Protein AF-A0A2R6BNN3-F1 (afdb_monomer_lite)

Organism: NCBI:txid1978159

pLDDT: mean 87.27, std 9.22, range [61.22, 96.56]

Secondary structure (DSSP, 8-state):
-HHHHTT-GGGTT---EEEEE---TT--EEEEEEEEEEEETTEEEEEEEEEEEEEHHHHT-S-HHHHHHHHHHHHHHHHHHHHTTGGGS---HHHHHHHHHHHHHHHHHHHHH--

Structure (mmCIF, N/CA/C/O backbone):
data_AF-A0A2R6BNN3-F1
#
_entry.id   AF-A0A2R6BNN3-F1
#
loop_
_atom_site.group_PDB
_atom_site.id
_atom_site.type_symbol
_atom_site.label_atom_id
_atom_site.label_alt_id
_atom_site.label_comp_id
_atom_site.label_asym_id
_atom_site.label_entity_id
_atom_site.label_seq_id
_atom_site.pdbx_PDB_ins_code
_atom_site.Cartn_x
_atom_site.Cartn_y
_atom_site.Cartn_z
_atom_site.occupancy
_atom_site.B_iso_or_equiv
_atom_site.auth_seq_id
_atom_site.auth_comp_id
_atom_site.auth_asym_id
_atom_site.auth_atom_id
_atom_site.pdbx_PDB_model_num
ATOM 1 N N . MET A 1 1 ? -9.677 -0.427 -1.868 1.00 65.56 1 MET A N 1
ATOM 2 C CA . MET A 1 1 ? -8.560 -0.800 -2.782 1.00 65.56 1 MET A CA 1
ATOM 3 C C . MET A 1 1 ? -8.724 -0.073 -4.098 1.00 65.56 1 MET A C 1
ATOM 5 O O . MET A 1 1 ? -7.797 0.614 -4.497 1.00 65.56 1 MET A O 1
ATOM 9 N N . LEU A 1 2 ? -9.897 -0.169 -4.733 1.00 72.62 2 LEU A N 1
ATOM 10 C CA . LEU A 1 2 ? -10.206 0.576 -5.956 1.00 72.62 2 LEU A CA 1
ATOM 11 C C . LEU A 1 2 ? -9.947 2.079 -5.799 1.00 72.62 2 LEU A C 1
ATOM 13 O O . LEU A 1 2 ? -9.361 2.682 -6.684 1.00 72.62 2 LEU A O 1
ATOM 17 N N . GLU A 1 3 ? -10.294 2.665 -4.653 1.00 82.12 3 GLU A N 1
ATOM 18 C CA . GLU A 1 3 ? -10.078 4.087 -4.379 1.00 82.12 3 GLU A CA 1
ATOM 19 C C . GLU A 1 3 ? -8.590 4.426 -4.272 1.00 82.12 3 GLU A C 1
ATOM 21 O O . GLU A 1 3 ? -8.145 5.378 -4.903 1.00 82.12 3 GLU A O 1
ATOM 26 N N . CYS A 1 4 ? -7.803 3.618 -3.551 1.00 84.88 4 CYS A N 1
ATOM 27 C CA . CYS A 1 4 ? -6.352 3.800 -3.459 1.00 84.88 4 CYS A CA 1
ATOM 28 C C . CYS A 1 4 ? -5.692 3.689 -4.839 1.00 84.88 4 CYS A C 1
ATOM 30 O O . CYS A 1 4 ? -4.856 4.513 -5.174 1.00 84.88 4 CYS A O 1
ATOM 32 N N . MET A 1 5 ? -6.114 2.740 -5.679 1.00 85.94 5 MET A N 1
ATOM 33 C CA . MET A 1 5 ? -5.562 2.571 -7.031 1.00 85.94 5 MET A CA 1
ATOM 34 C C . MET A 1 5 ? -5.809 3.775 -7.950 1.00 85.94 5 MET A C 1
ATOM 36 O O . MET A 1 5 ? -5.057 3.971 -8.899 1.00 85.94 5 MET A O 1
ATOM 40 N N . ARG A 1 6 ? -6.828 4.607 -7.686 1.00 88.69 6 ARG A N 1
ATOM 41 C CA . ARG A 1 6 ? -7.108 5.800 -8.508 1.00 88.69 6 ARG A CA 1
ATOM 42 C C . ARG A 1 6 ? -6.014 6.857 -8.426 1.00 88.69 6 ARG A C 1
ATOM 44 O O . ARG A 1 6 ? -5.900 7.645 -9.354 1.00 88.69 6 ARG A O 1
ATOM 51 N N . VAL A 1 7 ? -5.233 6.878 -7.347 1.00 93.25 7 VAL A N 1
ATOM 52 C CA . VAL A 1 7 ? -4.102 7.804 -7.206 1.00 93.25 7 VAL A CA 1
ATOM 53 C C . VAL A 1 7 ? -2.776 7.192 -7.656 1.00 93.25 7 VAL A C 1
ATOM 55 O O . VAL A 1 7 ? -1.755 7.835 -7.472 1.00 93.25 7 VAL A O 1
ATOM 58 N N . PHE A 1 8 ? -2.781 5.995 -8.255 1.00 93.50 8 PHE A N 1
ATOM 59 C CA . PHE A 1 8 ? -1.610 5.313 -8.824 1.00 93.50 8 PHE A CA 1
ATOM 60 C C . PHE A 1 8 ? -1.907 4.875 -10.263 1.00 93.50 8 PHE A C 1
ATOM 62 O O . PHE A 1 8 ? -2.069 3.687 -10.557 1.00 93.50 8 PHE A O 1
ATOM 69 N N . GLU A 1 9 ? -2.040 5.840 -11.172 1.00 89.31 9 GLU A N 1
ATOM 70 C CA . GLU A 1 9 ? -2.371 5.558 -12.572 1.00 89.31 9 GLU A CA 1
ATOM 71 C C . GLU A 1 9 ? -1.305 4.713 -13.276 1.00 89.31 9 GLU A C 1
ATOM 73 O O . GLU A 1 9 ? -1.639 3.884 -14.120 1.00 89.31 9 GLU A O 1
ATOM 78 N N . GLU A 1 10 ? -0.045 4.849 -12.869 1.00 89.19 10 GLU A N 1
ATOM 79 C CA . GLU A 1 10 ? 1.084 4.057 -13.351 1.00 89.19 10 GLU A CA 1
ATOM 80 C C . GLU A 1 10 ? 0.960 2.559 -13.019 1.00 89.19 10 GLU A C 1
ATOM 82 O O . GLU A 1 10 ? 1.566 1.721 -13.683 1.00 89.19 10 GLU A O 1
ATOM 87 N N . LEU A 1 11 ? 0.146 2.206 -12.017 1.00 90.19 11 LEU A N 1
ATOM 88 C CA . LEU A 1 11 ? -0.142 0.821 -11.631 1.00 90.19 11 LEU A CA 1
ATOM 89 C C . LEU A 1 11 ? -1.427 0.284 -12.280 1.00 90.19 11 LEU A C 1
ATOM 91 O O . LEU A 1 11 ? -1.863 -0.832 -11.977 1.00 90.19 11 LEU A O 1
ATOM 95 N N . ARG A 1 12 ? -2.073 1.058 -13.160 1.00 87.19 12 ARG A N 1
ATOM 96 C CA . ARG A 1 12 ? -3.323 0.654 -13.811 1.00 87.19 12 ARG A CA 1
ATOM 97 C C . ARG A 1 12 ? -3.108 -0.607 -14.651 1.00 87.19 12 ARG A C 1
ATOM 99 O O . ARG A 1 12 ? -2.210 -0.684 -15.479 1.00 87.19 12 ARG A O 1
ATOM 106 N N . GLY A 1 13 ? -3.976 -1.598 -14.448 1.00 83.31 13 GLY A N 1
ATOM 107 C CA . GLY A 1 13 ? -3.902 -2.892 -15.135 1.00 83.31 13 GLY A CA 1
ATOM 108 C C . GLY A 1 13 ? -2.937 -3.896 -14.496 1.00 83.31 13 GLY A C 1
ATOM 109 O O . GLY A 1 13 ? -2.931 -5.055 -14.908 1.00 83.31 13 GLY A O 1
ATOM 110 N N . LEU A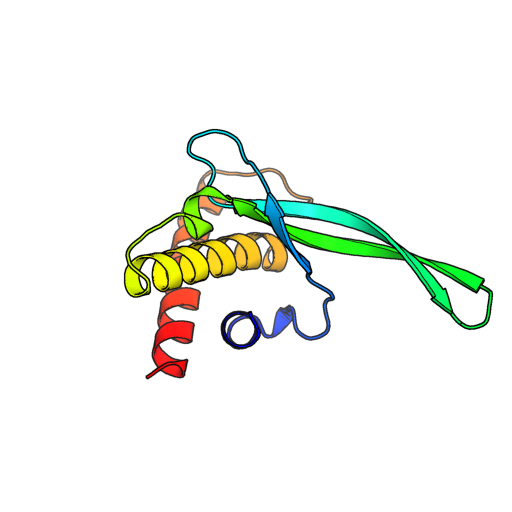 1 14 ? -2.173 -3.502 -13.470 1.00 86.19 14 LEU A N 1
ATOM 111 C CA . LEU A 1 14 ? -1.361 -4.436 -12.697 1.00 86.19 14 LEU A CA 1
ATOM 112 C C . LEU A 1 14 ? -2.243 -5.255 -11.748 1.00 86.19 14 LEU A C 1
ATOM 114 O O . LEU A 1 14 ? -3.050 -4.714 -10.990 1.00 86.19 14 LEU A O 1
ATOM 118 N N . GLU A 1 15 ? -2.063 -6.575 -11.748 1.00 87.31 15 GLU A N 1
ATOM 119 C CA . GLU A 1 15 ? -2.758 -7.457 -10.812 1.00 87.31 15 GLU A CA 1
ATOM 120 C C . GLU A 1 15 ? -2.063 -7.428 -9.441 1.00 87.31 15 GLU A C 1
ATOM 122 O O . GLU A 1 15 ? -1.128 -8.187 -9.180 1.00 87.31 15 GLU A O 1
ATOM 127 N N . ILE A 1 16 ? -2.522 -6.536 -8.559 1.00 90.12 16 ILE A N 1
ATOM 128 C CA . ILE A 1 16 ? -2.049 -6.423 -7.173 1.00 90.12 16 ILE A CA 1
ATOM 129 C C . ILE A 1 16 ? -3.057 -7.096 -6.245 1.00 90.12 16 ILE A C 1
ATOM 131 O O . ILE A 1 16 ? -4.234 -6.732 -6.206 1.00 90.12 16 ILE A O 1
ATOM 135 N N . ARG A 1 17 ? -2.596 -8.066 -5.453 1.00 91.06 17 ARG A N 1
ATOM 136 C CA . ARG A 1 17 ? -3.450 -8.765 -4.482 1.00 91.06 17 ARG A CA 1
ATOM 137 C C . ARG A 1 17 ? -3.259 -8.198 -3.088 1.00 91.06 17 ARG A C 1
ATOM 139 O O . ARG A 1 17 ? -2.136 -7.933 -2.685 1.00 91.06 17 ARG A O 1
ATOM 146 N N . VAL A 1 18 ? -4.343 -8.102 -2.326 1.00 93.12 18 VAL A N 1
ATOM 147 C CA . VAL A 1 18 ? -4.311 -7.686 -0.919 1.00 93.12 18 VAL A CA 1
ATOM 148 C C . VAL A 1 18 ? -4.862 -8.812 -0.058 1.00 93.12 18 VAL A C 1
ATOM 150 O O . VAL A 1 18 ? -5.919 -9.367 -0.364 1.00 93.12 18 VAL A O 1
ATOM 153 N N . CYS A 1 19 ? -4.166 -9.171 1.015 1.00 94.19 19 CYS A N 1
ATOM 154 C CA . CYS A 1 19 ? -4.674 -10.131 1.990 1.00 94.19 19 CYS A CA 1
ATOM 155 C C . CYS A 1 19 ? -4.242 -9.782 3.414 1.00 94.19 19 CYS A C 1
ATOM 157 O O . CYS A 1 19 ? -3.269 -9.065 3.619 1.00 94.19 19 CYS A O 1
ATOM 159 N N . TYR A 1 20 ? -4.965 -10.311 4.403 1.00 94.62 20 TYR A N 1
ATOM 160 C CA . TYR A 1 20 ? -4.569 -10.197 5.805 1.00 94.62 20 TYR A CA 1
ATOM 161 C C . TYR A 1 20 ? -3.653 -11.354 6.214 1.00 94.62 20 TYR A C 1
ATOM 163 O O . TYR A 1 20 ? -3.935 -12.515 5.893 1.00 94.62 20 TYR A O 1
ATOM 171 N N . LYS A 1 21 ? -2.580 -11.049 6.950 1.00 94.88 21 LYS A N 1
ATOM 172 C CA . LYS A 1 21 ? -1.622 -12.025 7.489 1.00 94.88 21 LYS A CA 1
ATOM 173 C C . LYS A 1 21 ? -1.155 -11.640 8.900 1.00 94.88 21 LYS A C 1
ATOM 175 O O . LYS A 1 21 ? -1.076 -10.450 9.198 1.00 94.88 21 LYS A O 1
ATOM 180 N N . PRO A 1 22 ? -0.817 -12.614 9.764 1.00 95.25 22 PRO A N 1
ATOM 181 C CA . PRO A 1 22 ? -0.047 -12.339 10.972 1.00 95.25 22 PRO A CA 1
ATOM 182 C C . PRO A 1 22 ? 1.350 -11.860 10.560 1.00 95.25 22 PRO A C 1
ATOM 184 O O . PRO A 1 22 ? 2.084 -12.602 9.904 1.00 95.25 22 PRO A O 1
ATOM 187 N N . LEU A 1 23 ? 1.687 -10.613 10.886 1.00 94.12 23 LEU A N 1
ATOM 188 C CA . LEU A 1 23 ? 2.999 -10.017 10.622 1.00 94.12 23 LEU A CA 1
ATOM 189 C C . LEU A 1 23 ? 3.800 -9.898 11.923 1.00 94.12 23 LEU A C 1
ATOM 191 O O . LEU A 1 23 ? 3.263 -10.109 13.011 1.00 94.12 23 LEU A O 1
ATOM 195 N N . ARG A 1 24 ? 5.093 -9.575 11.803 1.00 94.25 24 ARG A N 1
ATOM 196 C CA . ARG A 1 24 ? 5.937 -9.277 12.968 1.00 94.25 24 ARG A CA 1
ATOM 197 C C . ARG A 1 24 ? 5.364 -8.087 13.736 1.00 94.25 24 ARG A C 1
ATOM 199 O O . ARG A 1 24 ? 4.728 -7.213 13.147 1.00 94.25 24 ARG A O 1
ATOM 206 N N . GLU A 1 25 ? 5.614 -8.053 15.038 1.00 90.69 25 GLU A N 1
ATOM 207 C CA . GLU A 1 25 ? 5.222 -6.927 15.880 1.00 90.69 25 GLU A CA 1
ATOM 208 C C . GLU A 1 25 ? 5.756 -5.602 15.309 1.00 90.69 25 GLU A C 1
ATOM 210 O O . GLU A 1 25 ? 6.862 -5.544 14.772 1.00 90.69 25 GLU A O 1
ATOM 215 N N . GLY A 1 26 ? 4.925 -4.558 15.342 1.00 89.81 26 GLY A N 1
ATOM 216 C CA . GLY A 1 26 ? 5.226 -3.253 14.743 1.00 89.81 26 GLY A CA 1
ATOM 217 C C . GLY A 1 26 ? 5.055 -3.168 13.219 1.00 89.81 26 GLY A C 1
ATOM 218 O O . GLY A 1 26 ? 4.965 -2.064 12.689 1.00 89.81 26 GLY A O 1
ATOM 219 N N . VAL A 1 27 ? 4.937 -4.289 12.499 1.00 94.06 27 VAL A N 1
ATOM 220 C CA . VAL A 1 27 ? 4.747 -4.286 11.040 1.00 94.06 27 VAL A CA 1
ATOM 221 C C . VAL A 1 27 ? 3.258 -4.233 10.696 1.00 94.06 27 VAL A C 1
ATOM 223 O O . VAL A 1 27 ? 2.493 -5.153 10.992 1.00 94.06 27 VAL A O 1
ATOM 226 N N . LEU A 1 28 ? 2.844 -3.149 10.038 1.00 95.00 28 LEU A N 1
ATOM 227 C CA . LEU A 1 28 ? 1.450 -2.916 9.643 1.00 95.00 28 LEU A CA 1
ATOM 228 C C . LEU A 1 28 ? 1.117 -3.461 8.248 1.00 95.00 28 LEU A C 1
ATOM 230 O O . LEU A 1 28 ? -0.010 -3.904 8.011 1.00 95.00 28 LEU A O 1
ATOM 234 N N . GLY A 1 29 ? 2.099 -3.467 7.352 1.00 95.06 29 GLY A N 1
ATOM 235 C CA . GLY A 1 29 ? 2.002 -3.981 5.995 1.00 95.06 29 GLY A CA 1
ATOM 236 C C . GLY A 1 29 ? 3.361 -4.454 5.489 1.00 95.06 29 GLY A C 1
ATOM 237 O O . GLY A 1 29 ? 4.395 -4.148 6.081 1.00 95.06 29 GLY A O 1
ATOM 238 N N . GLN A 1 30 ? 3.340 -5.271 4.441 1.00 93.94 30 GLN A N 1
ATOM 239 C CA . GLN A 1 30 ? 4.520 -5.571 3.637 1.00 93.94 30 GLN A CA 1
ATOM 240 C C . GLN A 1 30 ? 4.110 -5.961 2.219 1.00 93.94 30 GLN A C 1
ATOM 242 O O . GLN A 1 30 ? 3.122 -6.676 2.019 1.00 93.94 30 GLN A O 1
ATOM 247 N N . THR A 1 31 ? 4.924 -5.593 1.238 1.00 92.94 31 THR A N 1
ATOM 248 C CA . THR A 1 31 ? 4.765 -6.056 -0.140 1.00 92.94 31 THR A CA 1
ATOM 249 C C . THR A 1 31 ? 5.724 -7.199 -0.461 1.00 92.94 31 THR A C 1
ATOM 251 O O . THR A 1 31 ? 6.902 -7.183 -0.105 1.00 92.94 31 THR A O 1
ATOM 254 N N . ARG A 1 32 ? 5.224 -8.213 -1.174 1.00 90.50 32 ARG A N 1
ATOM 255 C CA . ARG A 1 32 ? 6.007 -9.334 -1.715 1.00 90.50 32 ARG A CA 1
ATOM 256 C C . ARG A 1 32 ? 5.666 -9.571 -3.179 1.00 90.50 32 ARG A C 1
ATOM 258 O O . ARG A 1 32 ? 4.571 -9.249 -3.620 1.00 90.50 32 ARG A O 1
ATOM 265 N N . VAL A 1 33 ? 6.559 -10.219 -3.919 1.00 89.69 33 VAL A N 1
ATOM 266 C CA . VAL A 1 33 ? 6.256 -10.739 -5.260 1.00 89.69 33 VAL A CA 1
ATOM 267 C C . VAL A 1 33 ? 5.943 -12.229 -5.146 1.00 89.69 33 VAL A C 1
ATOM 269 O O . VAL A 1 33 ? 6.720 -12.978 -4.554 1.00 89.69 33 VAL A O 1
ATOM 272 N N . LYS A 1 34 ? 4.809 -12.683 -5.694 1.00 88.62 34 LYS A N 1
ATOM 273 C CA . LYS A 1 34 ? 4.450 -14.112 -5.723 1.00 88.62 34 LYS A CA 1
ATOM 274 C C . LYS A 1 34 ? 4.308 -14.620 -7.151 1.00 88.62 34 LYS A C 1
ATOM 276 O O . LYS A 1 34 ? 3.683 -13.976 -7.990 1.00 88.62 34 LYS A O 1
ATOM 281 N N . LYS A 1 35 ? 4.859 -15.812 -7.400 1.00 86.94 35 LYS A N 1
ATOM 282 C CA . LYS A 1 35 ? 4.662 -16.559 -8.644 1.00 86.94 35 LYS A CA 1
ATOM 283 C C . LYS A 1 35 ? 3.242 -17.113 -8.675 1.00 86.94 35 LYS A C 1
ATOM 285 O O . LYS A 1 35 ? 2.849 -17.878 -7.797 1.00 86.94 35 LYS A O 1
ATOM 290 N N . GLN A 1 36 ? 2.498 -16.747 -9.699 1.00 79.44 36 GLN A N 1
ATOM 291 C CA . GLN A 1 36 ? 1.186 -17.270 -10.019 1.00 79.44 36 GLN A CA 1
ATOM 292 C C . GLN A 1 36 ? 1.258 -18.177 -11.245 1.00 79.44 36 GLN A C 1
ATOM 294 O O . GLN A 1 36 ? 2.086 -17.987 -12.139 1.00 79.44 36 GLN A O 1
ATOM 299 N N . VAL A 1 37 ? 0.370 -19.168 -11.278 1.00 82.44 37 VAL A N 1
ATOM 300 C CA . VAL A 1 37 ? 0.182 -20.055 -12.425 1.00 82.44 37 VAL A CA 1
ATOM 301 C C . VAL A 1 37 ? -1.204 -19.786 -12.988 1.00 82.44 37 VAL A C 1
ATOM 303 O O . VAL A 1 37 ? -2.204 -20.118 -12.358 1.00 82.44 37 VAL A O 1
ATOM 306 N N . LEU A 1 38 ? -1.261 -19.188 -14.172 1.00 78.44 38 LEU A N 1
ATOM 307 C CA . LEU A 1 38 ? -2.500 -18.966 -14.905 1.00 78.44 38 LEU A CA 1
ATOM 308 C C . LEU A 1 38 ? -2.682 -20.095 -15.919 1.00 78.44 38 LEU A C 1
ATOM 310 O O . LEU A 1 38 ? -1.759 -20.417 -16.665 1.00 78.44 38 LEU A O 1
ATOM 314 N N . SER A 1 39 ? -3.866 -20.701 -15.960 1.00 77.75 39 SER A N 1
ATOM 315 C CA . SER A 1 39 ? -4.229 -21.649 -17.016 1.00 77.75 39 SER A CA 1
ATOM 316 C C . SER A 1 39 ? -5.002 -20.903 -18.097 1.00 77.75 39 SER A C 1
ATOM 318 O O . SER A 1 39 ? -6.100 -20.416 -17.848 1.00 77.75 39 SER A O 1
ATOM 320 N N . VAL A 1 40 ? -4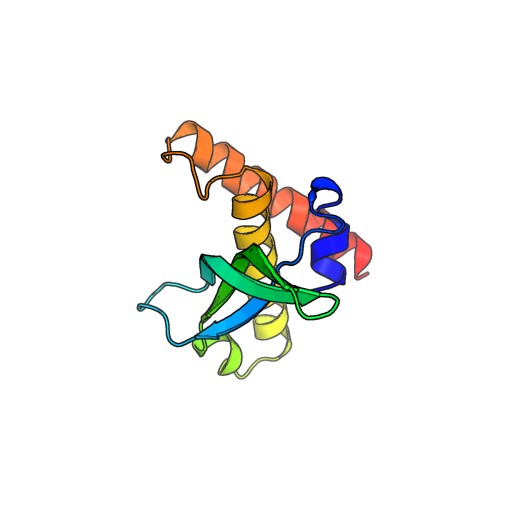.429 -20.788 -19.296 1.00 76.31 40 VAL A N 1
ATOM 321 C CA . VAL A 1 40 ? -5.068 -20.133 -20.444 1.00 76.31 40 VAL A CA 1
ATOM 322 C C . VAL A 1 40 ? -5.105 -21.129 -21.596 1.00 76.31 40 VAL A C 1
ATOM 324 O O . VAL A 1 40 ? -4.059 -21.534 -22.102 1.00 76.31 40 VAL A O 1
ATOM 327 N N . ARG A 1 41 ? -6.313 -21.538 -22.011 1.00 81.56 41 ARG A N 1
ATOM 328 C CA . ARG A 1 41 ? -6.540 -22.515 -23.100 1.00 81.56 41 ARG A CA 1
ATOM 329 C C . ARG A 1 41 ? -5.742 -23.821 -22.920 1.00 81.56 41 ARG A C 1
ATOM 331 O O . ARG A 1 41 ? -5.098 -24.297 -23.849 1.00 81.56 41 ARG A O 1
ATOM 338 N N . GLY A 1 42 ? -5.716 -24.355 -21.698 1.00 81.81 42 GLY A N 1
ATOM 339 C CA . GLY A 1 42 ? -4.996 -25.593 -21.369 1.00 81.81 42 GLY A CA 1
ATOM 340 C C . GLY A 1 42 ? -3.472 -25.454 -21.249 1.00 81.81 42 GLY A C 1
ATOM 341 O O . GLY A 1 42 ? -2.808 -26.410 -20.858 1.00 81.81 42 GLY A O 1
ATOM 342 N N . LYS A 1 43 ? -2.898 -24.272 -21.519 1.00 81.88 43 LYS A N 1
ATOM 343 C CA . LYS A 1 43 ? -1.472 -23.987 -21.310 1.00 81.88 43 LYS A CA 1
ATOM 344 C C . LYS A 1 43 ? -1.267 -23.234 -19.997 1.00 81.88 43 LYS A C 1
ATOM 346 O O . LYS A 1 43 ? -1.964 -22.262 -19.711 1.00 81.88 43 LYS A O 1
ATOM 351 N N . ARG A 1 44 ? -0.276 -23.661 -19.209 1.00 85.31 44 ARG A N 1
ATOM 352 C CA . ARG A 1 44 ? 0.143 -22.962 -17.986 1.00 85.31 44 ARG A CA 1
ATOM 353 C C . ARG A 1 44 ? 1.064 -21.796 -18.351 1.00 85.31 44 ARG A C 1
ATOM 355 O O . ARG A 1 44 ? 2.076 -21.996 -19.017 1.00 85.31 44 ARG A O 1
ATOM 362 N N . ARG A 1 45 ? 0.729 -20.590 -17.899 1.00 82.12 45 ARG A N 1
ATOM 363 C CA . ARG A 1 45 ? 1.592 -19.403 -17.922 1.00 82.12 45 ARG A CA 1
ATOM 364 C C . ARG A 1 45 ? 1.985 -19.038 -16.501 1.00 82.12 45 ARG A C 1
ATOM 366 O O . ARG A 1 45 ? 1.171 -19.128 -15.587 1.00 82.12 45 ARG A O 1
ATOM 373 N N . PHE A 1 46 ? 3.228 -18.614 -16.329 1.00 83.31 46 PHE A N 1
ATOM 374 C CA . PHE A 1 46 ? 3.719 -18.109 -15.056 1.00 83.31 46 PHE A CA 1
ATOM 375 C C . PHE A 1 46 ? 3.704 -16.587 -15.084 1.00 83.31 46 PHE A C 1
ATOM 377 O O . PHE A 1 46 ? 4.234 -15.991 -16.018 1.00 83.31 46 PHE A O 1
ATOM 384 N N . VAL A 1 47 ? 3.103 -15.975 -14.071 1.00 81.56 47 VAL A N 1
ATOM 385 C CA . VAL A 1 47 ? 3.067 -14.519 -13.903 1.00 81.56 47 VAL A CA 1
ATOM 386 C C . VAL A 1 47 ? 3.557 -14.198 -12.502 1.00 81.56 47 VAL A C 1
ATOM 388 O O . VAL A 1 47 ? 3.248 -14.921 -11.562 1.00 81.56 47 VAL A O 1
ATOM 391 N N . TRP A 1 48 ? 4.355 -13.150 -12.354 1.00 83.62 48 TRP A N 1
ATOM 392 C CA . TRP A 1 48 ? 4.777 -12.664 -11.046 1.00 83.62 48 TRP A CA 1
ATOM 393 C C . TRP A 1 48 ? 3.930 -11.451 -10.693 1.00 83.62 48 TRP A C 1
ATOM 395 O O . TRP A 1 48 ? 3.909 -10.481 -11.445 1.00 83.62 48 TRP A O 1
ATOM 405 N N . SER A 1 49 ? 3.226 -11.522 -9.567 1.00 87.81 49 SER A N 1
ATOM 406 C CA . SER A 1 49 ? 2.282 -10.483 -9.153 1.00 87.81 49 SER A CA 1
ATOM 407 C C . SER A 1 49 ? 2.664 -9.935 -7.779 1.00 87.81 49 SER A C 1
ATOM 409 O O . SER A 1 49 ? 2.980 -10.731 -6.881 1.00 87.81 49 SER A O 1
ATOM 411 N N . PRO A 1 50 ? 2.611 -8.609 -7.571 1.00 91.38 50 PRO A N 1
ATOM 412 C CA . PRO A 1 50 ? 2.729 -8.027 -6.244 1.00 91.38 50 PRO A CA 1
ATOM 413 C C . PRO A 1 50 ? 1.578 -8.470 -5.333 1.00 91.38 50 PRO A C 1
ATOM 415 O O . PRO A 1 50 ? 0.414 -8.552 -5.736 1.00 91.38 50 PRO A O 1
ATOM 418 N N . VAL A 1 51 ? 1.910 -8.748 -4.078 1.00 93.12 51 VAL A N 1
ATOM 419 C CA . VAL A 1 51 ? 0.971 -9.075 -3.009 1.00 93.12 51 VAL A CA 1
ATOM 420 C C . VAL A 1 51 ? 1.268 -8.179 -1.819 1.00 93.12 51 VAL A C 1
ATOM 422 O O . VAL A 1 51 ? 2.366 -8.231 -1.270 1.00 93.12 51 VAL A O 1
ATOM 425 N N . ILE A 1 52 ? 0.271 -7.402 -1.417 1.00 95.38 52 ILE A N 1
ATOM 426 C CA . ILE A 1 52 ? 0.270 -6.592 -0.206 1.00 95.38 52 ILE A CA 1
ATOM 427 C C . ILE A 1 52 ? -0.318 -7.443 0.921 1.00 95.38 52 ILE A C 1
ATOM 429 O O . ILE A 1 52 ? -1.485 -7.846 0.888 1.00 95.38 52 ILE A O 1
ATOM 433 N N . GLU A 1 53 ? 0.502 -7.740 1.917 1.00 95.88 53 GLU A N 1
ATOM 434 C CA . GLU A 1 53 ? 0.101 -8.449 3.125 1.00 95.88 53 GLU A CA 1
ATOM 435 C C . GLU A 1 53 ? -0.121 -7.417 4.231 1.00 95.88 53 GLU A C 1
ATOM 437 O O . GLU A 1 53 ? 0.812 -6.752 4.664 1.00 95.88 53 GLU A O 1
ATOM 442 N N . VAL A 1 54 ? -1.370 -7.269 4.666 1.00 96.56 54 VAL A N 1
ATOM 443 C CA . VAL A 1 54 ? -1.793 -6.329 5.710 1.00 96.56 54 VAL A CA 1
ATOM 444 C C . VAL A 1 54 ? -1.865 -7.062 7.045 1.00 96.56 54 VAL A C 1
ATOM 446 O O . VAL A 1 54 ? -2.389 -8.177 7.119 1.00 96.56 54 VAL A O 1
ATOM 449 N N . SER A 1 55 ? -1.381 -6.442 8.119 1.00 96.56 55 SER A N 1
ATOM 450 C CA . SER A 1 55 ? -1.411 -7.063 9.441 1.00 96.56 55 SER A CA 1
ATOM 451 C C . SER A 1 55 ? -2.839 -7.337 9.916 1.00 96.56 55 SER A C 1
ATOM 453 O O . SER A 1 55 ? -3.726 -6.479 9.842 1.00 96.56 55 SER A O 1
ATOM 455 N N . THR A 1 56 ? -3.077 -8.534 10.455 1.00 95.31 56 THR A N 1
ATOM 456 C CA . THR A 1 56 ? -4.364 -8.899 11.070 1.00 95.31 56 THR A CA 1
ATOM 457 C C . THR A 1 56 ? -4.721 -8.015 12.264 1.00 95.31 56 THR A C 1
ATOM 459 O O . THR A 1 56 ? -5.904 -7.877 12.567 1.00 95.31 56 THR A O 1
ATOM 462 N N . THR A 1 57 ? -3.744 -7.363 12.903 1.00 93.31 57 THR A N 1
ATOM 463 C CA . THR A 1 57 ? -3.978 -6.420 14.011 1.00 93.31 57 THR A CA 1
ATOM 464 C C . THR A 1 57 ? -4.865 -5.248 13.601 1.00 93.31 57 THR A C 1
ATOM 466 O O . THR A 1 57 ? -5.738 -4.848 14.366 1.00 93.31 57 THR A O 1
ATOM 469 N N . ILE A 1 58 ? -4.743 -4.772 12.359 1.00 92.62 58 ILE A N 1
ATOM 470 C CA . ILE A 1 58 ? -5.571 -3.685 11.818 1.00 92.62 58 ILE A CA 1
ATOM 471 C C . ILE A 1 58 ? -7.040 -4.107 11.757 1.00 92.62 58 ILE A C 1
ATOM 473 O O . ILE A 1 58 ? -7.933 -3.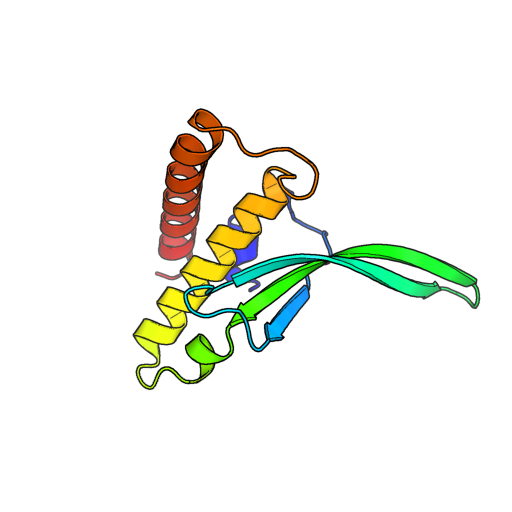323 12.073 1.00 92.62 58 ILE A O 1
ATOM 477 N N . ARG A 1 59 ? -7.315 -5.368 11.403 1.00 88.44 59 ARG A N 1
ATOM 478 C CA . ARG A 1 59 ? -8.685 -5.901 11.363 1.00 88.44 59 ARG A CA 1
ATOM 479 C C . ARG A 1 59 ? -9.324 -5.942 12.756 1.00 88.44 59 ARG A C 1
ATOM 481 O O . ARG A 1 59 ? -10.535 -5.755 12.858 1.00 88.44 59 ARG A O 1
ATOM 488 N N . MET A 1 60 ? -8.512 -6.158 13.791 1.00 89.56 60 MET A N 1
ATOM 489 C CA . MET A 1 60 ? -8.943 -6.251 15.190 1.00 89.56 60 MET A CA 1
ATOM 490 C C . MET A 1 60 ? -9.162 -4.887 15.861 1.00 89.56 60 MET A C 1
ATOM 492 O O . MET A 1 60 ? -9.622 -4.841 16.998 1.00 89.56 60 MET A O 1
ATOM 496 N N . LEU A 1 61 ? -8.871 -3.774 15.180 1.00 90.31 61 LEU A N 1
ATOM 497 C CA . LEU A 1 61 ? -9.154 -2.441 15.710 1.00 90.31 61 LEU A CA 1
ATOM 498 C C . LEU A 1 61 ? -10.667 -2.235 15.883 1.00 90.31 61 LEU A C 1
ATOM 500 O O . LEU A 1 61 ? -11.438 -2.399 14.932 1.00 90.31 61 LEU A O 1
ATOM 504 N N . GLY A 1 62 ? -11.068 -1.852 17.099 1.00 88.44 62 GLY A N 1
ATOM 505 C CA . GLY A 1 62 ? -12.471 -1.652 17.473 1.00 88.44 62 GLY A CA 1
ATOM 506 C C . GLY A 1 62 ? -13.110 -0.402 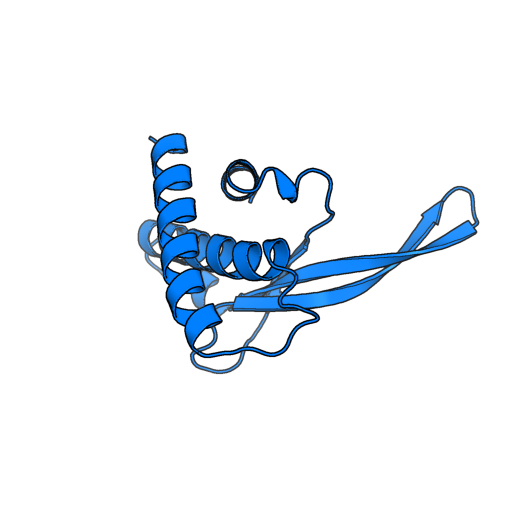16.865 1.00 88.44 62 GLY A C 1
ATOM 507 O O . GLY A 1 62 ? -14.296 -0.424 16.556 1.00 88.44 62 GLY A O 1
ATOM 508 N N . ASP A 1 63 ? -12.333 0.660 16.633 1.00 94.75 63 ASP A N 1
ATOM 509 C CA . ASP A 1 63 ? -12.809 1.891 15.991 1.00 94.75 63 ASP A CA 1
ATOM 510 C C . ASP A 1 63 ? -12.836 1.737 14.455 1.00 94.75 63 ASP A C 1
ATOM 512 O O . ASP A 1 63 ? -11.773 1.631 13.827 1.00 94.75 63 ASP A O 1
ATOM 516 N N . PRO A 1 64 ? -14.023 1.765 13.811 1.00 92.25 64 PRO A N 1
ATOM 517 C CA . PRO A 1 64 ? -14.140 1.609 12.366 1.00 92.25 64 PRO A CA 1
ATOM 518 C C . PRO A 1 64 ? -13.472 2.721 11.553 1.00 92.25 64 PRO A C 1
ATOM 520 O O . PRO A 1 64 ? -12.966 2.430 10.467 1.00 92.25 64 PRO A O 1
ATOM 523 N N . ARG A 1 65 ? -13.470 3.968 12.045 1.00 91.12 65 ARG A N 1
ATOM 524 C CA . ARG A 1 65 ? -12.877 5.112 11.335 1.00 91.12 65 ARG A CA 1
ATOM 525 C C . ARG A 1 65 ? -11.364 5.011 11.371 1.00 91.12 65 ARG A C 1
ATOM 527 O O . ARG A 1 65 ? -10.739 4.914 10.320 1.00 91.12 65 ARG A O 1
ATOM 534 N N . ARG A 1 66 ? -10.793 4.869 12.568 1.00 91.38 66 ARG A N 1
ATOM 535 C CA . ARG A 1 66 ? -9.347 4.678 12.739 1.00 91.38 66 ARG A CA 1
ATOM 536 C C . ARG A 1 66 ? -8.831 3.460 11.972 1.00 91.38 66 ARG A C 1
ATOM 538 O O . ARG A 1 66 ? -7.768 3.521 11.362 1.00 91.38 66 ARG A O 1
ATOM 545 N N . ARG A 1 67 ? -9.591 2.360 11.960 1.00 93.94 67 ARG A N 1
ATOM 546 C CA . ARG A 1 67 ? -9.268 1.168 11.164 1.00 93.94 67 ARG A CA 1
ATOM 547 C C . ARG A 1 67 ? -9.226 1.466 9.667 1.00 93.94 67 ARG A C 1
ATOM 549 O O . ARG A 1 67 ? -8.311 1.000 8.992 1.00 93.94 67 ARG A O 1
ATOM 556 N N . ARG A 1 68 ? -10.211 2.205 9.145 1.00 91.44 68 ARG A N 1
ATOM 557 C CA . ARG A 1 68 ? -10.259 2.607 7.733 1.00 91.44 68 ARG A CA 1
ATOM 558 C C . ARG A 1 68 ? -9.067 3.490 7.379 1.00 91.44 68 ARG A C 1
ATOM 560 O O . ARG A 1 68 ? -8.393 3.199 6.396 1.00 91.44 68 ARG A O 1
ATOM 567 N N . ASP A 1 69 ? -8.800 4.515 8.181 1.00 92.00 69 ASP A N 1
ATOM 568 C CA . ASP A 1 69 ? -7.727 5.478 7.922 1.00 92.00 69 ASP A CA 1
ATOM 569 C C . ASP A 1 69 ? -6.356 4.797 7.950 1.00 92.00 69 ASP A C 1
ATOM 571 O O . ASP A 1 69 ? -5.545 4.988 7.045 1.00 92.00 69 ASP A O 1
ATOM 575 N N . LEU A 1 70 ? -6.131 3.914 8.929 1.00 94.38 70 LEU A N 1
ATOM 576 C CA . LEU A 1 70 ? -4.899 3.138 9.014 1.00 94.38 70 LEU A CA 1
ATOM 577 C C . LEU A 1 70 ? -4.746 2.174 7.834 1.00 94.38 70 LEU A C 1
ATOM 579 O O . LEU A 1 70 ? -3.662 2.056 7.272 1.00 94.38 70 LEU A O 1
ATOM 583 N N . LEU A 1 71 ? -5.826 1.499 7.430 1.00 94.19 71 LEU A N 1
ATOM 584 C CA . LEU A 1 71 ? -5.796 0.624 6.260 1.00 94.19 71 LEU A CA 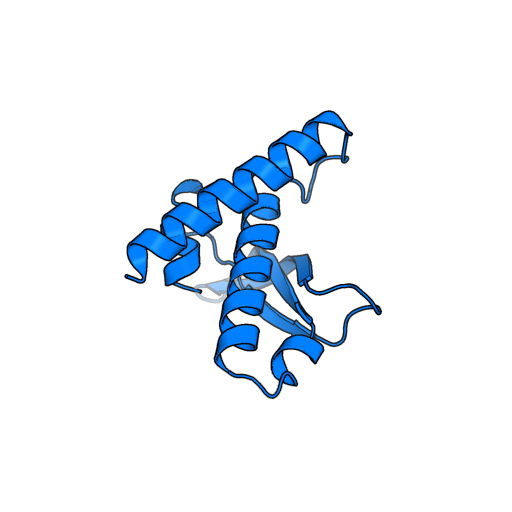1
ATOM 585 C C . LEU A 1 71 ? -5.471 1.412 4.986 1.00 94.19 71 LEU A C 1
ATOM 587 O O . LEU A 1 71 ? -4.691 0.938 4.166 1.00 94.19 71 LEU A O 1
ATOM 591 N N . MET A 1 72 ? -6.042 2.605 4.818 1.00 94.06 72 MET A N 1
ATOM 592 C CA . MET A 1 72 ? -5.732 3.471 3.681 1.00 94.06 72 MET A CA 1
ATOM 593 C C . MET A 1 72 ? -4.269 3.909 3.688 1.00 94.06 72 MET A C 1
ATOM 595 O O . MET A 1 72 ? -3.627 3.822 2.645 1.00 94.06 72 MET A O 1
ATOM 599 N N . TYR A 1 73 ? -3.740 4.319 4.845 1.00 95.00 73 TYR A N 1
ATOM 600 C CA . TYR A 1 73 ? -2.321 4.642 5.005 1.00 95.00 73 TYR A CA 1
ATOM 601 C C . TYR A 1 73 ? -1.435 3.471 4.570 1.00 95.00 73 TYR A C 1
ATOM 603 O O . TYR A 1 73 ? -0.603 3.635 3.683 1.00 95.00 73 TYR A O 1
ATOM 611 N N . VAL A 1 74 ? -1.674 2.274 5.119 1.00 95.62 74 VAL A N 1
ATOM 612 C CA . VAL A 1 74 ? -0.890 1.073 4.794 1.00 95.62 74 VAL A CA 1
ATOM 613 C C . VAL A 1 74 ? -0.974 0.739 3.308 1.00 95.62 74 VAL A C 1
ATOM 615 O O . VAL A 1 74 ? 0.045 0.479 2.684 1.00 95.62 74 VAL A O 1
ATOM 618 N N . LEU A 1 75 ? -2.165 0.774 2.707 1.00 95.56 75 LEU A N 1
ATOM 619 C CA . LEU A 1 75 ? -2.302 0.482 1.280 1.00 95.56 75 LEU A CA 1
ATOM 620 C C . LEU A 1 75 ? -1.552 1.491 0.409 1.00 95.56 75 LEU A C 1
ATOM 622 O O . LEU A 1 75 ? -0.887 1.077 -0.532 1.00 95.56 75 LEU A O 1
ATOM 626 N N . VAL A 1 76 ? -1.639 2.789 0.706 1.00 95.94 76 VAL A N 1
ATOM 627 C CA . VAL A 1 76 ? -0.905 3.807 -0.059 1.00 95.94 76 VAL A CA 1
ATOM 628 C C . VAL A 1 76 ? 0.602 3.633 0.114 1.00 95.94 76 VAL A C 1
ATOM 630 O O . VAL A 1 76 ? 1.314 3.628 -0.884 1.00 95.94 76 VAL A O 1
ATOM 633 N N . HIS A 1 77 ? 1.073 3.412 1.342 1.00 95.12 77 HIS A N 1
ATOM 634 C CA . HIS A 1 77 ? 2.484 3.163 1.646 1.00 95.12 77 HIS A CA 1
ATOM 635 C C . HIS A 1 77 ? 3.047 1.999 0.811 1.00 95.12 77 HIS A C 1
ATOM 637 O O . HIS A 1 77 ? 4.058 2.129 0.121 1.00 95.12 77 HIS A O 1
ATOM 643 N N . GLU A 1 78 ? 2.342 0.869 0.796 1.00 94.75 78 GLU A N 1
ATOM 644 C CA . GLU A 1 78 ? 2.751 -0.313 0.035 1.00 94.75 78 GLU A CA 1
ATOM 645 C C . GLU A 1 78 ? 2.630 -0.114 -1.487 1.00 94.75 78 GLU A C 1
ATOM 647 O O . GLU A 1 78 ? 3.443 -0.631 -2.253 1.00 94.75 78 GLU A O 1
ATOM 652 N N . LEU A 1 79 ? 1.664 0.679 -1.957 1.00 94.44 79 LEU A N 1
ATOM 653 C CA . LEU A 1 79 ? 1.547 1.021 -3.377 1.00 94.44 79 LEU A CA 1
ATOM 654 C C . LEU A 1 79 ? 2.687 1.928 -3.859 1.00 94.44 79 LEU A C 1
ATOM 656 O O . LEU A 1 79 ? 3.155 1.720 -4.976 1.00 94.44 79 LEU A O 1
ATOM 660 N N . VAL A 1 80 ? 3.201 2.847 -3.029 1.00 94.06 80 VAL A N 1
ATOM 661 C CA . VAL A 1 80 ? 4.417 3.624 -3.358 1.00 94.06 80 VAL A CA 1
ATOM 662 C C . VAL A 1 80 ? 5.633 2.700 -3.492 1.00 94.06 80 VAL A C 1
ATOM 664 O O . VAL A 1 80 ? 6.442 2.849 -4.409 1.00 94.06 80 VAL A O 1
ATOM 667 N N . HIS A 1 81 ? 5.756 1.680 -2.634 1.00 91.12 81 HIS A N 1
ATOM 668 C CA . HIS A 1 81 ? 6.807 0.669 -2.797 1.00 91.12 81 HIS A CA 1
ATOM 669 C C . HIS A 1 81 ? 6.726 -0.045 -4.152 1.00 91.12 81 HIS A C 1
ATOM 671 O O . HIS A 1 81 ? 7.760 -0.311 -4.778 1.00 91.12 81 HIS A O 1
ATOM 677 N N . ILE A 1 82 ? 5.512 -0.357 -4.607 1.00 90.88 82 ILE A N 1
ATOM 678 C CA . ILE A 1 82 ? 5.280 -1.008 -5.898 1.00 90.88 82 ILE A CA 1
ATOM 679 C C . ILE A 1 82 ? 5.569 -0.041 -7.054 1.00 90.88 82 ILE A C 1
ATOM 681 O O . ILE A 1 82 ? 6.304 -0.425 -7.964 1.00 90.88 82 ILE A O 1
ATOM 685 N N . SER A 1 83 ? 5.052 1.194 -7.018 1.00 90.88 83 SER A N 1
ATOM 686 C CA . SER A 1 83 ? 5.215 2.183 -8.099 1.00 90.88 83 SER A CA 1
ATOM 687 C C . SER A 1 83 ? 6.682 2.494 -8.376 1.00 90.88 83 SER A C 1
ATOM 689 O O . SER A 1 83 ? 7.117 2.494 -9.527 1.00 90.88 83 SER A O 1
ATOM 691 N N . ARG A 1 84 ? 7.490 2.631 -7.324 1.00 86.38 84 ARG A N 1
ATOM 692 C CA . ARG A 1 84 ? 8.928 2.889 -7.452 1.00 86.38 84 ARG A CA 1
ATOM 693 C C . ARG A 1 84 ? 9.772 1.644 -7.737 1.00 86.38 84 ARG A C 1
ATOM 695 O O . ARG A 1 84 ? 10.999 1.721 -7.789 1.00 86.38 84 ARG A O 1
ATOM 702 N N . SER A 1 85 ? 9.151 0.475 -7.904 1.00 79.06 85 SER A N 1
ATOM 703 C CA . SER A 1 85 ? 9.857 -0.802 -8.079 1.00 79.06 85 SER A CA 1
ATOM 704 C C . SER A 1 85 ? 10.862 -1.105 -6.951 1.00 79.06 85 SER A C 1
ATOM 706 O O . SER A 1 85 ? 11.869 -1.784 -7.173 1.00 79.06 85 SER A O 1
ATOM 708 N N . HIS A 1 86 ? 10.585 -0.651 -5.717 1.00 70.62 86 HIS A N 1
ATOM 709 C CA . HIS A 1 86 ? 11.448 -0.889 -4.544 1.00 70.62 86 HIS A CA 1
ATOM 710 C C . HIS A 1 86 ? 11.588 -2.375 -4.203 1.00 70.62 86 HIS A C 1
ATOM 712 O O . HIS A 1 86 ? 12.495 -2.761 -3.477 1.00 70.62 86 HIS A O 1
ATOM 718 N N . LEU A 1 87 ? 10.731 -3.226 -4.765 1.00 63.19 87 LEU A N 1
ATOM 719 C CA . LEU A 1 87 ? 10.825 -4.681 -4.649 1.00 63.19 87 LEU A CA 1
ATOM 720 C C . LEU A 1 87 ? 12.155 -5.238 -5.177 1.00 63.19 87 LEU A C 1
ATOM 722 O O . LEU A 1 87 ? 12.571 -6.307 -4.742 1.00 63.19 87 LEU A O 1
ATOM 726 N N . ASN A 1 88 ? 12.815 -4.511 -6.085 1.00 61.94 88 ASN A N 1
ATOM 727 C CA . ASN A 1 88 ? 14.024 -4.961 -6.773 1.00 61.94 88 ASN A CA 1
ATOM 728 C C . ASN A 1 88 ? 15.234 -4.033 -6.562 1.00 61.94 88 ASN A C 1
ATOM 730 O O . ASN A 1 88 ? 16.267 -4.251 -7.192 1.00 61.94 88 ASN A O 1
ATOM 734 N N . ARG A 1 89 ? 15.124 -2.981 -5.734 1.00 63.81 89 ARG A N 1
ATOM 735 C CA . ARG A 1 89 ? 16.192 -1.983 -5.540 1.00 63.81 89 ARG A CA 1
ATOM 736 C C . ARG A 1 89 ? 16.580 -1.841 -4.060 1.00 63.81 89 ARG A C 1
ATOM 738 O O . ARG A 1 89 ? 15.686 -1.846 -3.214 1.00 63.81 89 ARG A O 1
ATOM 745 N N . PRO A 1 90 ? 17.880 -1.700 -3.732 1.00 66.88 90 PRO A N 1
ATOM 746 C CA . PRO A 1 90 ? 18.323 -1.413 -2.368 1.00 66.88 90 PRO A CA 1
ATOM 747 C C . PRO A 1 90 ? 17.769 -0.069 -1.874 1.00 66.88 90 PRO A C 1
ATOM 749 O O . PRO A 1 90 ? 17.607 0.856 -2.668 1.00 66.88 90 PRO A O 1
ATOM 752 N N . ARG A 1 91 ? 17.500 0.047 -0.569 1.00 66.75 91 ARG A N 1
ATOM 753 C CA . ARG A 1 91 ? 17.095 1.314 0.064 1.00 66.75 91 ARG A CA 1
ATOM 754 C C . ARG A 1 91 ? 18.319 2.218 0.267 1.00 66.75 91 ARG A C 1
ATOM 756 O O . ARG A 1 91 ? 19.372 1.724 0.666 1.00 66.75 91 ARG A O 1
ATOM 763 N N . SER A 1 92 ? 18.171 3.520 0.030 1.00 67.06 92 SER A N 1
ATOM 764 C CA . SER A 1 92 ? 19.132 4.567 0.416 1.00 67.06 92 SER A CA 1
ATOM 765 C C . SER A 1 92 ? 18.430 5.639 1.263 1.00 67.06 92 SER A C 1
ATOM 767 O O . SER A 1 92 ? 17.206 5.669 1.323 1.00 67.06 92 SER A O 1
ATOM 769 N N . LYS A 1 93 ? 19.184 6.511 1.943 1.00 62.53 93 LYS A N 1
ATOM 770 C CA . LYS A 1 93 ? 18.611 7.519 2.854 1.00 62.53 93 LYS A CA 1
ATOM 771 C C . LYS A 1 93 ? 17.784 8.591 2.128 1.00 62.53 93 LYS A C 1
ATOM 773 O O . LYS A 1 93 ? 16.663 8.862 2.525 1.00 62.53 93 LYS A O 1
ATOM 778 N N . GLU A 1 94 ? 18.302 9.149 1.034 1.00 61.22 94 GLU A N 1
ATOM 779 C CA . GLU A 1 94 ? 17.579 10.130 0.195 1.00 61.22 94 GLU A CA 1
ATOM 780 C C . GLU A 1 94 ? 16.265 9.547 -0.347 1.00 61.22 94 GLU A C 1
ATOM 782 O O . GLU A 1 94 ? 15.227 10.198 -0.395 1.00 61.22 94 GLU A O 1
ATOM 787 N N . HIS A 1 95 ? 16.295 8.256 -0.669 1.00 67.19 95 HIS A N 1
ATOM 788 C CA . HIS A 1 95 ? 15.144 7.502 -1.139 1.00 67.19 95 HIS A CA 1
ATOM 789 C C . HIS A 1 95 ? 14.054 7.353 -0.067 1.00 67.19 95 HIS A C 1
ATOM 791 O O . HIS A 1 95 ? 12.895 7.184 -0.439 1.00 67.19 95 HIS A O 1
ATOM 797 N N . GLU A 1 96 ? 14.387 7.421 1.227 1.00 71.00 96 GLU A N 1
ATOM 798 C CA . GLU A 1 96 ? 13.420 7.371 2.336 1.00 71.00 96 GLU A CA 1
ATOM 799 C C . GLU A 1 96 ? 12.728 8.726 2.581 1.00 71.00 96 GLU A C 1
ATOM 801 O O . GLU A 1 96 ? 11.507 8.751 2.750 1.00 71.00 96 GLU A O 1
ATOM 806 N N . ASP A 1 97 ? 13.453 9.847 2.506 1.00 72.12 97 ASP A N 1
ATOM 807 C CA . ASP A 1 97 ? 12.875 11.192 2.688 1.00 72.12 97 ASP A CA 1
ATOM 808 C C . ASP A 1 97 ? 11.890 11.546 1.553 1.00 72.12 97 ASP A C 1
ATOM 810 O O . ASP A 1 97 ? 10.768 12.018 1.786 1.00 72.12 97 ASP A O 1
ATOM 814 N N . ASP A 1 98 ? 12.262 11.221 0.311 1.00 82.38 98 ASP A N 1
ATOM 815 C CA . ASP A 1 98 ? 11.376 11.368 -0.846 1.00 82.38 98 ASP A CA 1
ATOM 816 C C . ASP A 1 98 ? 10.185 10.406 -0.781 1.00 82.38 98 ASP A C 1
ATOM 818 O O . ASP A 1 98 ? 9.128 10.667 -1.361 1.00 82.38 98 ASP A O 1
ATOM 822 N N . PHE A 1 99 ? 10.345 9.253 -0.128 1.00 88.56 99 PHE A N 1
ATOM 823 C CA . PHE A 1 99 ? 9.302 8.234 -0.041 1.00 88.56 99 PHE A CA 1
ATOM 824 C C . PHE A 1 99 ? 8.149 8.675 0.857 1.00 88.56 99 PHE A C 1
ATOM 826 O O . PHE A 1 99 ? 7.001 8.644 0.413 1.00 88.56 99 PHE A O 1
ATOM 833 N N . GLU A 1 100 ? 8.427 9.137 2.077 1.00 89.44 100 GLU A N 1
ATOM 834 C CA . GLU A 1 100 ? 7.364 9.590 2.986 1.00 89.44 100 GLU A CA 1
ATOM 835 C C . GLU A 1 100 ? 6.617 10.807 2.422 1.00 89.44 100 GLU A C 1
ATOM 837 O O . GLU A 1 100 ? 5.390 10.897 2.527 1.00 89.44 100 GLU A O 1
ATOM 842 N N . SER A 1 101 ? 7.332 11.704 1.736 1.00 90.88 101 SER A N 1
ATOM 843 C CA . SER A 1 101 ? 6.727 12.844 1.042 1.00 90.88 101 SER A CA 1
ATOM 844 C C . SER A 1 101 ? 5.718 12.398 -0.024 1.00 90.88 101 SER A C 1
ATOM 846 O O . SER A 1 101 ? 4.587 12.894 -0.047 1.00 90.88 101 SER A O 1
ATOM 848 N N . GLU A 1 102 ? 6.073 11.408 -0.853 1.00 93.75 102 GLU A N 1
ATOM 849 C CA . GLU A 1 102 ? 5.156 10.855 -1.857 1.00 93.75 102 GLU A CA 1
ATOM 850 C C . GLU A 1 102 ? 3.967 10.130 -1.210 1.00 93.75 102 GLU A C 1
ATOM 852 O O . GLU A 1 102 ? 2.828 10.308 -1.645 1.00 93.75 102 GLU A O 1
ATOM 857 N N . VAL A 1 103 ? 4.183 9.352 -0.143 1.00 94.88 103 VAL A N 1
ATOM 858 C CA . VAL A 1 103 ? 3.087 8.688 0.587 1.00 94.88 103 VAL A CA 1
ATOM 859 C C . VAL A 1 103 ? 2.058 9.716 1.063 1.00 94.88 103 VAL A C 1
ATOM 861 O O . VAL A 1 103 ? 0.853 9.538 0.849 1.00 94.88 103 VAL A O 1
ATOM 864 N N . ILE A 1 104 ? 2.517 10.819 1.660 1.00 94.50 104 ILE A N 1
ATOM 865 C CA . ILE A 1 104 ? 1.653 11.908 2.130 1.00 94.50 104 ILE A CA 1
ATOM 866 C C . ILE A 1 104 ? 0.913 12.568 0.960 1.00 94.50 104 ILE A C 1
ATOM 868 O O . ILE A 1 104 ? -0.287 12.841 1.069 1.00 94.50 104 ILE A O 1
ATOM 872 N N . GLU A 1 105 ? 1.590 12.820 -0.160 1.00 95.81 105 GLU A N 1
ATOM 873 C CA . GLU A 1 105 ? 0.978 13.411 -1.351 1.00 95.81 105 GLU A CA 1
ATOM 874 C C . GLU A 1 105 ? -0.147 12.527 -1.910 1.00 95.81 105 GLU A C 1
ATOM 876 O O . GLU A 1 105 ? -1.282 12.993 -2.086 1.00 95.81 105 GLU A O 1
ATOM 881 N N . ARG A 1 106 ? 0.125 11.231 -2.105 1.00 95.88 106 ARG A N 1
ATOM 882 C CA . ARG A 1 106 ? -0.855 10.254 -2.604 1.00 95.88 106 ARG A CA 1
ATOM 883 C C . ARG A 1 106 ? -2.030 10.098 -1.635 1.00 95.88 106 ARG A C 1
ATOM 885 O O . ARG A 1 106 ? -3.180 10.028 -2.073 1.00 95.88 106 ARG A O 1
ATOM 892 N N . LEU A 1 107 ? -1.784 10.123 -0.321 1.00 95.12 107 LEU A N 1
ATOM 893 C CA . LEU A 1 107 ? -2.845 10.113 0.695 1.00 95.12 107 LEU A CA 1
ATOM 894 C C . LEU A 1 107 ? -3.735 11.354 0.626 1.00 95.12 107 LEU A C 1
ATOM 896 O O . LEU A 1 107 ? -4.959 11.227 0.664 1.00 95.12 107 LEU A O 1
ATOM 900 N N . ARG A 1 108 ? -3.150 12.549 0.489 1.00 94.88 108 ARG A N 1
ATOM 901 C CA . ARG A 1 108 ? -3.913 13.799 0.336 1.00 94.88 108 ARG A CA 1
ATOM 902 C C . ARG A 1 108 ? -4.768 13.775 -0.927 1.00 94.88 108 ARG A C 1
ATOM 904 O O . ARG A 1 108 ? -5.924 14.193 -0.884 1.00 94.88 108 ARG A O 1
ATOM 911 N N . ALA A 1 109 ? -4.230 13.277 -2.039 1.00 94.62 109 ALA A N 1
ATOM 912 C CA . ALA A 1 109 ? -4.987 13.104 -3.277 1.00 94.62 109 ALA A CA 1
ATOM 913 C C . ALA A 1 109 ? -6.168 12.140 -3.081 1.00 94.62 109 ALA A C 1
ATOM 915 O O . ALA A 1 109 ? -7.296 12.456 -3.458 1.00 94.62 109 ALA A O 1
ATOM 916 N N . LEU A 1 110 ? -5.942 11.011 -2.405 1.00 94.06 110 LEU A N 1
ATOM 917 C CA . LEU A 1 110 ? -6.985 10.032 -2.107 1.00 94.06 110 LEU A CA 1
ATOM 918 C C . LEU A 1 110 ? -8.085 10.623 -1.216 1.00 94.06 110 LEU A C 1
ATOM 920 O O . LEU A 1 110 ? -9.267 10.424 -1.476 1.00 94.06 110 LEU A O 1
ATOM 924 N N . GLN A 1 111 ? -7.713 11.390 -0.191 1.00 91.00 111 GLN A N 1
ATOM 925 C CA . GLN A 1 111 ? -8.671 12.066 0.685 1.00 91.00 111 GLN A CA 1
ATOM 926 C C . GLN A 1 111 ? -9.544 13.072 -0.072 1.00 91.00 111 GLN A C 1
ATOM 928 O O . GLN A 1 111 ? -10.724 13.189 0.243 1.00 91.00 111 GLN A O 1
ATOM 933 N N . LYS A 1 112 ? -9.004 13.774 -1.078 1.00 91.88 112 LYS A N 1
ATOM 934 C CA . LYS A 1 112 ? -9.792 14.677 -1.936 1.00 91.88 112 LYS A CA 1
ATOM 935 C C . LYS A 1 112 ? -10.844 13.931 -2.763 1.00 91.88 112 LYS A C 1
ATOM 937 O O . LYS A 1 112 ? -11.897 14.497 -3.005 1.00 91.88 112 LYS A O 1
ATOM 942 N N . LEU A 1 113 ? -10.578 12.686 -3.169 1.00 89.31 113 LEU A N 1
ATOM 943 C CA . LEU A 1 113 ? -11.520 11.856 -3.939 1.00 89.31 113 LEU A CA 1
ATOM 944 C C . LEU A 1 113 ? -12.649 11.248 -3.096 1.00 89.31 113 LEU A C 1
ATOM 946 O O . LEU A 1 113 ? -13.630 10.767 -3.655 1.00 89.31 113 LEU A O 1
ATOM 950 N N . LEU A 1 114 ? -12.461 11.176 -1.778 1.00 84.44 114 LEU A N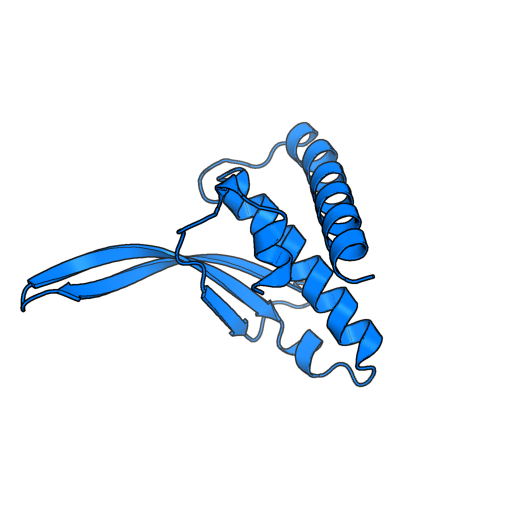 1
ATOM 951 C CA . LEU A 1 114 ? -13.401 10.561 -0.837 1.00 84.44 114 LEU A CA 1
ATOM 952 C C . LEU A 1 114 ? -14.301 11.581 -0.125 1.00 84.44 114 LEU A C 1
ATOM 954 O O . LEU A 1 114 ? -15.155 11.166 0.661 1.00 84.44 114 LEU A O 1
ATOM 958 N N . LYS A 1 115 ? -14.062 12.875 -0.354 1.00 73.56 115 LYS A N 1
ATOM 959 C CA . LYS A 1 115 ? -14.926 13.987 0.055 1.00 73.56 115 LYS A CA 1
ATOM 960 C C . LYS A 1 115 ? -16.011 14.204 -0.987 1.00 73.56 115 LYS A C 1
ATOM 962 O O . LYS A 1 115 ? -17.129 14.548 -0.555 1.00 73.56 115 LYS A O 1
#

Sequence (115 aa):
MLECMRVFEELRGLEIRVCYKPLREGVLGQTRVKKQVLSVRGKRRFVWSPVIEVSTTIRMLGDPRRRRDLLMYVLVHELVHISRSHLNRPRSKEHEDDFESEVIERLRALQKLLK

Foldseek 3Di:
DVLLCVLVVVCPPADEAEDEDADPPPDQKDKDWDWDWDQDPNDTDIDIHIYIYGYCVLVVDPDPVVSVLSVSLSVLLRVLCVSVVVNPDDDDDVNVVVSVVSSVVSSVVSVVVVD

Radius of gyration: 15.43 Å; chains: 1; bounding box: 34×40×41 Å